Protein AF-A0A7K3DXP2-F1 (afdb_monomer_lite)

Radius of gyration: 18.38 Å; chains: 1; bounding box: 28×52×48 Å

Structure (mmCIF, N/CA/C/O backbone):
data_AF-A0A7K3DXP2-F1
#
_entry.id   AF-A0A7K3DXP2-F1
#
loop_
_atom_site.group_PDB
_atom_site.id
_atom_site.type_symbol
_atom_site.label_atom_id
_atom_site.label_alt_id
_atom_site.label_comp_id
_atom_site.label_asym_id
_atom_site.label_entity_id
_atom_site.label_seq_id
_atom_site.pdbx_PDB_ins_code
_atom_site.Cartn_x
_atom_site.Cartn_y
_atom_site.Cartn_z
_atom_site.occupancy
_atom_site.B_iso_or_equiv
_atom_site.auth_seq_id
_atom_site.auth_comp_id
_atom_site.auth_asym_id
_atom_site.auth_atom_id
_atom_site.pdbx_PDB_model_num
ATOM 1 N N . MET A 1 1 ? -1.718 40.980 -32.767 1.00 45.91 1 MET A N 1
ATOM 2 C CA . MET A 1 1 ? -0.661 40.168 -33.404 1.00 45.91 1 MET A CA 1
ATOM 3 C C . MET A 1 1 ? -0.066 39.278 -32.328 1.00 45.91 1 MET A C 1
ATOM 5 O O . MET A 1 1 ? 0.680 39.753 -31.488 1.00 45.91 1 MET A O 1
ATOM 9 N N . THR A 1 2 ? -0.539 38.038 -32.264 1.00 58.53 2 THR A N 1
ATOM 10 C CA . THR A 1 2 ? -0.133 37.004 -31.306 1.00 58.53 2 THR A CA 1
ATOM 11 C C . THR A 1 2 ? 1.243 36.467 -31.692 1.00 58.53 2 THR A C 1
ATOM 13 O O . THR A 1 2 ? 1.379 35.911 -32.781 1.00 58.53 2 THR A O 1
ATOM 16 N N . SER A 1 3 ? 2.257 36.633 -30.840 1.00 58.88 3 SER A N 1
ATOM 17 C CA . SER A 1 3 ? 3.530 35.926 -31.028 1.00 58.88 3 SER A CA 1
ATOM 18 C C . SER A 1 3 ? 3.300 34.419 -30.868 1.00 58.88 3 SER A C 1
ATOM 20 O O . SER A 1 3 ? 2.729 34.015 -29.851 1.00 58.88 3 SER A O 1
ATOM 22 N N . PRO A 1 4 ? 3.706 33.592 -31.846 1.00 69.81 4 PRO A N 1
ATOM 23 C CA . PRO A 1 4 ? 3.599 32.150 -31.753 1.00 69.81 4 PRO A CA 1
ATOM 24 C C . PRO A 1 4 ? 4.803 31.566 -30.997 1.00 69.81 4 PRO A C 1
ATOM 26 O O . PRO A 1 4 ? 5.922 32.062 -31.093 1.00 69.81 4 PRO A O 1
ATOM 29 N N . ASP A 1 5 ? 4.527 30.485 -30.273 1.00 66.25 5 ASP A N 1
ATOM 30 C CA . ASP A 1 5 ? 5.398 29.312 -30.170 1.00 66.25 5 ASP A CA 1
ATOM 31 C C . ASP A 1 5 ? 6.802 29.527 -29.570 1.00 66.25 5 ASP A C 1
ATOM 33 O O . ASP A 1 5 ? 7.827 29.516 -30.249 1.00 66.25 5 ASP A O 1
ATOM 37 N N . SER A 1 6 ? 6.867 29.662 -28.242 1.00 66.75 6 SER A N 1
ATOM 38 C CA . SER A 1 6 ? 8.097 29.292 -27.532 1.00 66.75 6 SER A CA 1
ATOM 39 C C . SER A 1 6 ? 8.170 27.761 -27.476 1.00 66.75 6 SER A C 1
ATOM 41 O O . SER A 1 6 ? 7.222 27.151 -26.970 1.00 66.75 6 SER A O 1
ATOM 43 N N . PRO A 1 7 ? 9.249 27.120 -27.968 1.00 70.50 7 PRO A N 1
ATOM 44 C CA . PRO A 1 7 ? 9.338 25.669 -27.988 1.00 70.50 7 PRO A CA 1
ATOM 45 C C 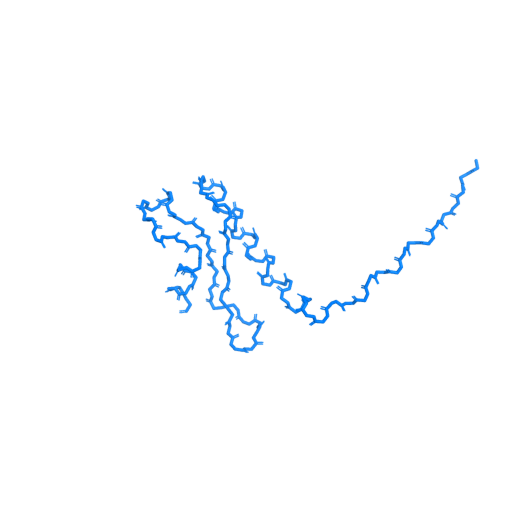. PRO A 1 7 ? 9.240 25.134 -26.561 1.00 70.50 7 PRO A C 1
ATOM 47 O O . PRO A 1 7 ? 9.988 25.546 -25.669 1.00 70.50 7 PRO A O 1
ATOM 50 N N . ARG A 1 8 ? 8.294 24.212 -26.343 1.00 69.56 8 ARG A N 1
ATOM 51 C CA . ARG A 1 8 ? 8.189 23.467 -25.087 1.00 69.56 8 ARG A CA 1
ATOM 52 C C . ARG A 1 8 ? 9.563 22.841 -24.811 1.00 69.56 8 ARG A C 1
ATOM 54 O O . ARG A 1 8 ? 10.102 22.206 -25.721 1.00 69.56 8 ARG A O 1
ATOM 61 N N . PRO A 1 9 ? 10.133 23.003 -23.603 1.00 69.75 9 PRO A N 1
ATOM 62 C CA . PRO A 1 9 ? 11.401 22.366 -23.283 1.00 69.75 9 PRO A CA 1
ATOM 63 C C . PRO A 1 9 ? 11.288 20.861 -23.557 1.00 69.75 9 PRO A C 1
ATOM 65 O O . PRO A 1 9 ? 10.210 20.290 -23.329 1.00 69.75 9 PRO A O 1
ATOM 68 N N . PRO A 1 10 ? 12.351 20.216 -24.074 1.00 65.75 10 PRO A N 1
ATOM 69 C CA . PRO A 1 10 ? 12.327 18.782 -24.305 1.00 65.75 10 PRO A CA 1
ATOM 70 C C . PRO A 1 10 ? 11.915 18.102 -23.004 1.00 65.75 10 PRO A C 1
ATOM 72 O O . PRO A 1 10 ? 12.382 18.475 -21.923 1.00 65.75 10 PRO A O 1
ATOM 75 N N . SER A 1 11 ? 10.990 17.145 -23.104 1.00 69.06 11 SER A N 1
ATOM 76 C CA . SER A 1 11 ? 10.628 16.342 -21.941 1.00 69.06 11 SER A CA 1
ATOM 77 C C . SER A 1 11 ? 11.923 15.762 -21.369 1.00 69.06 11 SER A C 1
ATOM 79 O O . SER A 1 11 ? 12.750 15.298 -22.164 1.00 69.06 11 SER A O 1
ATOM 81 N N . PRO A 1 12 ? 12.154 15.839 -20.045 1.00 73.56 12 PRO A N 1
ATOM 82 C CA . PRO A 1 12 ? 13.336 15.227 -19.465 1.00 73.56 12 PRO A CA 1
ATOM 83 C C . PRO A 1 12 ? 13.393 13.774 -19.932 1.00 73.56 12 PRO A C 1
ATOM 85 O O . PRO A 1 12 ? 12.359 13.104 -20.010 1.00 73.56 12 PRO A O 1
ATOM 88 N N . ALA A 1 13 ? 14.591 13.324 -20.309 1.00 80.25 13 ALA A N 1
ATOM 89 C CA . ALA A 1 13 ? 14.809 11.935 -20.680 1.00 80.25 13 ALA A CA 1
ATOM 90 C C . ALA A 1 13 ? 14.207 11.020 -19.602 1.00 80.25 13 ALA A C 1
ATOM 92 O O . ALA A 1 13 ? 14.207 11.380 -18.420 1.00 80.25 13 ALA A O 1
ATOM 93 N N . ALA A 1 14 ? 13.675 9.871 -20.026 1.00 86.25 14 ALA A N 1
ATOM 94 C CA . ALA A 1 14 ? 13.116 8.876 -19.119 1.00 86.25 14 ALA A CA 1
ATOM 95 C C . ALA A 1 14 ? 14.073 8.636 -17.941 1.00 86.25 14 ALA A C 1
ATOM 97 O O . ALA A 1 14 ? 15.277 8.485 -18.148 1.00 86.25 14 ALA A O 1
ATOM 98 N N . ASP A 1 15 ? 13.542 8.634 -16.719 1.00 92.19 15 ASP A N 1
ATOM 99 C CA . ASP A 1 15 ? 14.321 8.362 -15.515 1.00 92.19 15 ASP A CA 1
ATOM 100 C C . ASP A 1 15 ? 14.455 6.838 -15.384 1.00 92.19 15 ASP A C 1
ATOM 102 O O . ASP A 1 15 ? 13.482 6.175 -15.012 1.00 92.19 15 ASP A O 1
ATOM 106 N N . PRO A 1 16 ? 15.630 6.251 -15.674 1.00 91.56 16 PRO A N 1
ATOM 107 C CA . PRO A 1 16 ? 15.782 4.799 -15.694 1.00 91.56 16 PRO A CA 1
ATOM 108 C C . PRO A 1 16 ? 15.612 4.168 -14.307 1.00 91.56 16 PRO A C 1
ATOM 110 O O . PRO A 1 16 ? 15.383 2.966 -14.212 1.00 91.56 16 PRO A O 1
ATOM 113 N N . VAL A 1 17 ? 15.715 4.958 -13.232 1.00 92.00 17 VAL A N 1
ATOM 114 C CA . VAL A 1 17 ? 15.553 4.483 -11.857 1.00 92.00 17 VAL A CA 1
ATOM 115 C C . VAL A 1 17 ? 14.087 4.515 -11.449 1.00 92.00 17 VAL A C 1
ATOM 117 O O . VAL A 1 17 ? 13.618 3.574 -10.818 1.00 92.00 17 VAL A O 1
ATOM 120 N N . ARG A 1 18 ? 13.355 5.585 -11.780 1.00 92.00 18 ARG A N 1
ATOM 121 C CA . ARG A 1 18 ? 11.975 5.793 -11.300 1.00 92.00 18 ARG A CA 1
ATOM 122 C C . ARG A 1 18 ? 10.903 5.311 -12.265 1.00 92.00 18 ARG A C 1
ATOM 124 O O . ARG A 1 18 ? 9.841 4.876 -11.818 1.00 92.00 18 ARG A O 1
ATOM 131 N N . ASP A 1 19 ? 11.145 5.409 -13.567 1.00 94.81 19 ASP A N 1
ATOM 132 C CA . ASP A 1 19 ? 10.128 5.148 -14.584 1.00 94.81 19 ASP A CA 1
ATOM 133 C C . ASP A 1 19 ? 9.585 3.717 -14.575 1.00 94.81 19 ASP A C 1
ATOM 135 O O . ASP A 1 19 ? 8.361 3.585 -14.687 1.00 94.81 19 ASP A O 1
ATOM 139 N N . PRO A 1 20 ? 10.406 2.668 -14.351 1.00 95.19 20 PRO A N 1
ATOM 140 C CA . PRO A 1 20 ? 9.900 1.300 -14.229 1.00 95.19 20 PRO A CA 1
ATOM 141 C C . PRO A 1 20 ? 8.847 1.136 -13.123 1.00 95.19 20 PRO A C 1
ATOM 143 O O . PRO A 1 20 ? 7.905 0.363 -13.272 1.00 95.19 20 PRO A O 1
ATOM 146 N N . TRP A 1 21 ? 8.946 1.913 -12.039 1.00 96.50 21 TRP A N 1
ATOM 147 C CA . TRP A 1 21 ? 8.070 1.796 -10.868 1.00 96.50 21 TRP A CA 1
ATOM 148 C C . TRP A 1 21 ? 6.828 2.688 -10.931 1.00 96.50 21 TRP A C 1
ATOM 150 O O . TRP A 1 21 ? 5.915 2.527 -10.120 1.00 96.50 21 TRP A O 1
ATOM 160 N N . LYS A 1 22 ? 6.744 3.623 -11.890 1.00 96.69 22 LYS A N 1
ATOM 161 C CA . LYS A 1 22 ? 5.605 4.553 -12.024 1.00 96.69 22 LYS A CA 1
ATOM 162 C C . LYS A 1 22 ? 4.236 3.856 -12.037 1.00 96.69 22 LYS A C 1
ATOM 164 O O . LYS A 1 22 ? 3.327 4.389 -11.398 1.00 96.69 22 LYS A O 1
ATOM 169 N N . PRO A 1 23 ? 4.026 2.719 -12.733 1.00 97.62 23 PRO A N 1
ATOM 170 C CA . PRO A 1 23 ? 2.744 2.016 -12.694 1.00 97.62 23 PRO A CA 1
ATOM 171 C C . PRO A 1 23 ? 2.376 1.534 -11.284 1.00 97.62 23 PRO A C 1
ATOM 173 O O . PRO A 1 23 ? 1.269 1.808 -10.826 1.00 97.62 23 PRO A O 1
ATOM 176 N N . ALA A 1 24 ? 3.317 0.907 -10.572 1.00 98.25 24 ALA A N 1
ATOM 177 C CA . ALA A 1 24 ? 3.103 0.421 -9.210 1.00 98.25 24 ALA A CA 1
ATOM 178 C C . ALA A 1 24 ? 2.868 1.573 -8.220 1.00 98.25 24 ALA A C 1
ATOM 180 O O . ALA A 1 24 ? 1.938 1.522 -7.420 1.00 98.25 24 ALA A O 1
ATOM 181 N N . VAL A 1 25 ? 3.637 2.663 -8.326 1.00 98.12 25 VAL A N 1
ATOM 182 C CA . VAL A 1 25 ? 3.442 3.865 -7.496 1.00 98.12 25 VAL A CA 1
ATOM 183 C C . VAL A 1 25 ? 2.080 4.510 -7.761 1.00 98.12 25 VAL A C 1
ATOM 185 O O . VAL A 1 25 ? 1.414 4.936 -6.823 1.00 98.12 25 VAL A O 1
ATOM 188 N N . ARG A 1 26 ? 1.608 4.553 -9.015 1.00 98.44 26 ARG A N 1
ATOM 189 C CA . ARG A 1 26 ? 0.253 5.043 -9.319 1.00 98.44 26 ARG A CA 1
ATOM 190 C C . ARG A 1 26 ? -0.833 4.179 -8.683 1.00 98.44 26 ARG A C 1
ATOM 192 O O . ARG A 1 26 ? -1.807 4.733 -8.183 1.00 98.44 26 ARG A O 1
ATOM 199 N N . LEU A 1 27 ? -0.658 2.857 -8.670 1.00 98.75 27 LEU A N 1
ATOM 200 C CA . LEU A 1 27 ? -1.573 1.955 -7.973 1.00 98.75 27 LEU A CA 1
ATOM 201 C C . LEU A 1 27 ? -1.549 2.198 -6.454 1.00 98.75 27 LEU A C 1
ATOM 203 O O . LEU A 1 27 ? -2.609 2.348 -5.857 1.00 98.75 27 LEU A O 1
ATOM 207 N N . ALA A 1 28 ? -0.369 2.349 -5.847 1.00 98.75 28 ALA A N 1
ATOM 208 C CA . ALA A 1 28 ? -0.234 2.690 -4.428 1.00 98.75 28 ALA A CA 1
ATOM 209 C C . ALA A 1 28 ? -0.898 4.038 -4.074 1.00 98.75 28 ALA A C 1
ATOM 211 O O . ALA A 1 28 ? -1.528 4.170 -3.029 1.00 98.75 28 ALA A O 1
ATOM 212 N N . LEU A 1 29 ? -0.824 5.040 -4.956 1.00 98.75 29 LEU A N 1
ATOM 213 C CA . LEU A 1 29 ? -1.529 6.313 -4.765 1.00 98.75 29 LEU A CA 1
ATOM 214 C C . LEU A 1 29 ? -3.055 6.158 -4.870 1.00 98.75 29 LEU A C 1
ATOM 216 O O . LEU A 1 29 ? -3.788 6.818 -4.135 1.00 98.75 29 LEU A O 1
ATOM 220 N N . ALA A 1 30 ? -3.544 5.279 -5.749 1.00 98.75 30 ALA A N 1
ATOM 221 C CA . ALA A 1 30 ? -4.969 4.965 -5.835 1.00 98.75 30 ALA A CA 1
ATOM 222 C C . ALA A 1 30 ? -5.470 4.255 -4.564 1.00 98.75 30 ALA A C 1
ATOM 224 O O . ALA A 1 30 ? -6.540 4.592 -4.063 1.00 98.75 30 ALA A O 1
ATOM 225 N N . GLU A 1 31 ? -4.681 3.329 -4.011 1.00 98.75 31 GLU A N 1
ATOM 226 C CA . GLU A 1 31 ? -4.917 2.720 -2.695 1.00 98.75 31 GLU A CA 1
ATOM 227 C C . GLU A 1 31 ? -4.971 3.777 -1.585 1.00 98.75 31 GLU A C 1
ATOM 229 O O . GLU A 1 31 ? -5.945 3.838 -0.839 1.00 98.75 31 GLU A O 1
ATOM 234 N N . ALA A 1 32 ? -3.980 4.671 -1.517 1.00 98.75 32 ALA A N 1
ATOM 235 C CA . ALA A 1 32 ? -3.935 5.747 -0.527 1.00 98.75 32 ALA A CA 1
ATOM 236 C C . ALA A 1 32 ? -5.195 6.633 -0.555 1.00 98.75 32 ALA A C 1
ATOM 238 O O . ALA A 1 32 ? -5.683 7.060 0.492 1.00 98.75 32 ALA A O 1
ATOM 239 N N . GLY A 1 33 ? -5.767 6.862 -1.744 1.00 98.62 33 GLY A N 1
ATOM 240 C CA . GLY A 1 33 ? -7.045 7.559 -1.896 1.00 98.62 33 GLY A CA 1
ATOM 241 C C . GLY A 1 33 ? -8.222 6.843 -1.220 1.00 98.62 33 GLY A C 1
ATOM 242 O O . GLY A 1 33 ? -9.133 7.506 -0.727 1.00 98.62 33 GLY A O 1
ATOM 243 N N . ARG A 1 34 ? -8.197 5.506 -1.134 1.00 98.38 34 ARG A N 1
ATOM 244 C CA . ARG A 1 34 ? -9.226 4.715 -0.439 1.00 98.38 34 ARG A CA 1
ATOM 245 C C . ARG A 1 34 ? -9.105 4.820 1.079 1.00 98.38 34 ARG A C 1
ATOM 247 O O . ARG A 1 34 ? -10.127 5.001 1.733 1.00 98.38 34 ARG A O 1
ATOM 254 N N . ALA A 1 35 ? -7.883 4.822 1.620 1.00 98.38 35 ALA A N 1
ATOM 255 C CA . ALA A 1 35 ? -7.657 5.117 3.040 1.00 98.38 35 ALA A CA 1
ATOM 256 C C . ALA A 1 35 ? -8.188 6.507 3.418 1.00 98.38 35 ALA A C 1
ATOM 258 O O . ALA A 1 35 ? -8.915 6.636 4.400 1.00 98.38 35 ALA A O 1
ATOM 259 N N . ALA A 1 36 ? -7.915 7.524 2.589 1.00 98.00 36 ALA A N 1
ATOM 260 C CA . ALA A 1 36 ? -8.438 8.873 2.809 1.00 98.00 36 ALA A CA 1
ATOM 261 C C . ALA A 1 36 ? -9.975 8.897 2.868 1.00 98.00 36 ALA A C 1
ATOM 263 O O . ALA A 1 36 ? -10.557 9.534 3.742 1.00 98.00 36 ALA A O 1
ATOM 264 N N . ALA A 1 37 ? -10.636 8.182 1.950 1.00 96.56 37 ALA A N 1
ATOM 265 C CA . ALA A 1 37 ? -12.095 8.085 1.911 1.00 96.56 37 ALA A CA 1
ATOM 266 C C . ALA A 1 37 ? -12.680 7.360 3.139 1.00 96.56 37 ALA A C 1
ATOM 268 O O . ALA A 1 37 ? -13.811 7.645 3.526 1.00 96.56 37 ALA A O 1
ATOM 269 N N . ALA A 1 38 ? -11.911 6.460 3.758 1.00 94.38 38 ALA A N 1
ATOM 270 C CA . ALA A 1 38 ? -12.265 5.765 4.993 1.00 94.38 38 ALA A CA 1
ATOM 271 C C . ALA A 1 38 ? -11.902 6.547 6.274 1.00 94.38 38 ALA A C 1
ATOM 273 O O . ALA A 1 38 ? -12.163 6.065 7.372 1.00 94.38 38 ALA A O 1
ATOM 274 N N . GLY A 1 39 ? -11.319 7.746 6.150 1.00 97.19 39 GLY A N 1
ATOM 275 C CA . GLY A 1 39 ? -10.909 8.572 7.289 1.00 97.19 39 GLY A CA 1
ATOM 276 C C . GLY A 1 39 ? -9.583 8.162 7.936 1.00 97.19 39 GLY A C 1
ATOM 277 O O . GLY A 1 39 ? -9.259 8.673 9.005 1.00 97.19 39 GLY A O 1
ATOM 278 N N . ASP A 1 40 ? -8.808 7.278 7.304 1.00 98.25 40 ASP A N 1
ATOM 279 C CA . ASP A 1 40 ? -7.472 6.897 7.767 1.00 98.25 40 ASP A CA 1
ATOM 280 C C . ASP A 1 40 ? -6.379 7.749 7.096 1.00 98.25 40 ASP A C 1
ATOM 282 O O . ASP A 1 40 ? -6.609 8.490 6.134 1.00 98.25 40 ASP A O 1
ATOM 286 N N . VAL A 1 41 ? -5.148 7.628 7.593 1.00 98.44 41 VAL A N 1
ATOM 287 C CA . VAL A 1 41 ? -3.971 8.271 7.003 1.00 98.44 41 VAL A CA 1
ATOM 288 C C . VAL A 1 41 ? -3.771 7.735 5.576 1.00 98.44 41 VAL A C 1
ATOM 290 O O . VAL A 1 41 ? -3.704 6.514 5.404 1.00 98.44 41 VAL A O 1
ATOM 293 N N . PRO A 1 42 ? -3.635 8.604 4.554 1.00 98.62 42 PRO A N 1
ATOM 294 C CA . PRO A 1 42 ? -3.616 8.206 3.148 1.00 98.62 42 PRO A CA 1
ATOM 295 C C . PRO A 1 42 ? -2.286 7.555 2.759 1.00 98.62 42 PRO A C 1
ATOM 297 O O . PRO A 1 42 ? -1.394 8.192 2.199 1.00 98.62 42 PRO A O 1
ATOM 300 N N . VAL A 1 43 ? -2.165 6.263 3.044 1.00 98.75 43 VAL A N 1
ATOM 301 C CA . VAL A 1 43 ? -1.029 5.424 2.653 1.00 98.75 43 VAL A CA 1
ATOM 302 C C . VAL A 1 43 ? -1.553 4.228 1.876 1.00 98.75 43 VAL A C 1
ATOM 304 O O . VAL A 1 43 ? -2.558 3.624 2.250 1.00 98.75 43 VAL A O 1
ATOM 307 N N . GLY A 1 44 ? -0.859 3.898 0.791 1.00 98.69 44 GLY A N 1
ATOM 308 C CA . GLY A 1 44 ? -1.090 2.703 -0.001 1.00 98.69 44 GLY A CA 1
ATOM 309 C C . GLY A 1 44 ? 0.227 2.000 -0.304 1.00 98.69 44 GLY A C 1
ATOM 310 O O . GLY A 1 44 ? 1.274 2.641 -0.397 1.00 98.69 44 GLY A O 1
ATOM 311 N N . ALA A 1 45 ? 0.168 0.683 -0.454 1.00 98.81 45 ALA A N 1
ATOM 312 C CA . ALA A 1 45 ? 1.315 -0.178 -0.696 1.00 98.81 45 ALA A CA 1
ATOM 313 C C . ALA A 1 45 ? 0.979 -1.227 -1.758 1.00 98.81 45 ALA A C 1
ATOM 315 O O . ALA A 1 45 ? -0.168 -1.655 -1.892 1.00 98.81 45 ALA A O 1
ATOM 316 N N . VAL A 1 46 ? 1.996 -1.639 -2.511 1.00 98.81 46 VAL A N 1
ATOM 317 C CA . VAL A 1 46 ? 1.903 -2.653 -3.565 1.00 98.81 46 VAL A CA 1
ATOM 318 C C . VAL A 1 46 ? 3.070 -3.618 -3.402 1.00 98.81 46 VAL A C 1
ATOM 320 O O . VAL A 1 46 ? 4.212 -3.182 -3.264 1.00 98.81 46 VAL A O 1
ATOM 323 N N . VAL A 1 47 ? 2.787 -4.917 -3.438 1.00 98.69 47 VAL A N 1
ATOM 324 C CA . VAL A 1 47 ? 3.789 -5.987 -3.480 1.00 98.69 47 VAL A CA 1
ATOM 325 C C . VAL A 1 47 ? 3.841 -6.531 -4.902 1.00 98.69 47 VAL A C 1
ATOM 327 O O . VAL A 1 47 ? 2.815 -6.911 -5.469 1.00 98.69 47 VAL A O 1
ATOM 330 N N . LEU A 1 48 ? 5.039 -6.552 -5.481 1.00 98.56 48 LEU A N 1
ATOM 331 C CA . LEU A 1 48 ? 5.298 -7.069 -6.822 1.00 98.56 48 LEU A CA 1
ATOM 332 C C . LEU A 1 48 ? 6.008 -8.423 -6.741 1.00 98.56 48 LEU A C 1
ATOM 334 O O . LEU A 1 48 ? 6.769 -8.677 -5.806 1.00 98.56 48 LEU A O 1
ATOM 338 N N . ALA A 1 49 ? 5.800 -9.267 -7.747 1.00 98.19 49 ALA A N 1
ATOM 339 C CA . ALA A 1 49 ? 6.595 -10.468 -7.951 1.00 98.19 49 ALA A CA 1
ATOM 340 C C . ALA A 1 49 ? 8.051 -10.105 -8.324 1.00 98.19 49 ALA A C 1
A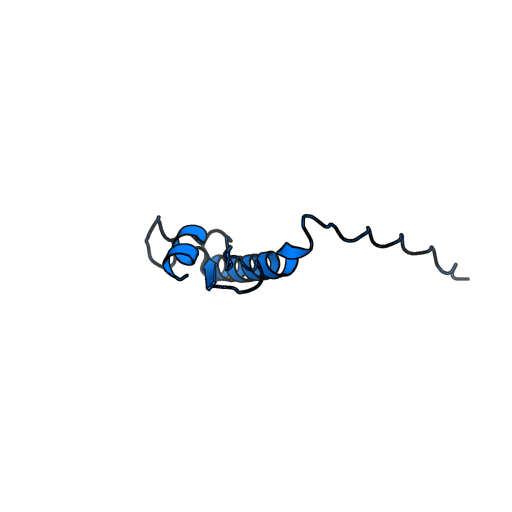TOM 342 O O . ALA A 1 49 ? 8.328 -8.963 -8.706 1.00 98.19 49 ALA A O 1
ATOM 343 N N . PRO A 1 50 ? 8.995 -11.068 -8.286 1.00 97.81 50 PRO A N 1
ATOM 344 C CA . PRO A 1 50 ? 10.394 -10.822 -8.655 1.00 97.81 50 PRO A CA 1
ATOM 345 C C . PRO A 1 50 ? 10.608 -10.294 -10.082 1.00 97.81 50 PRO A C 1
ATOM 347 O O . PRO A 1 50 ? 11.654 -9.718 -10.363 1.00 97.81 50 PRO A O 1
ATOM 350 N N . ASP A 1 51 ? 9.631 -10.470 -10.978 1.00 96.38 51 ASP A N 1
ATOM 351 C CA . ASP A 1 51 ? 9.653 -9.903 -12.332 1.00 96.38 51 ASP A CA 1
ATOM 352 C C . ASP A 1 51 ? 9.476 -8.368 -12.366 1.00 96.38 51 ASP A C 1
ATOM 354 O O . ASP A 1 51 ? 9.651 -7.752 -13.416 1.00 96.38 51 ASP A O 1
ATOM 358 N N . GLY A 1 52 ? 9.127 -7.746 -11.233 1.00 94.50 52 GLY A N 1
ATOM 359 C CA . GLY A 1 52 ? 8.952 -6.301 -11.084 1.00 94.50 52 GLY A CA 1
ATOM 360 C C . GLY A 1 52 ? 7.712 -5.722 -11.772 1.00 94.50 52 GLY A C 1
ATOM 361 O O . GLY A 1 52 ? 7.567 -4.503 -11.821 1.00 94.50 52 GLY A O 1
ATOM 362 N N . THR A 1 53 ? 6.819 -6.557 -12.309 1.00 95.62 53 THR A N 1
ATOM 363 C CA . THR A 1 53 ? 5.660 -6.132 -13.117 1.00 95.62 53 THR A CA 1
ATOM 364 C C . THR A 1 53 ? 4.347 -6.760 -12.657 1.00 95.62 53 THR A C 1
ATOM 366 O O . THR A 1 53 ? 3.311 -6.095 -12.688 1.00 95.62 53 THR A O 1
ATOM 369 N N . THR A 1 54 ? 4.376 -8.006 -12.185 1.00 98.00 54 THR A N 1
ATOM 370 C CA . THR A 1 54 ? 3.199 -8.711 -11.680 1.00 98.00 54 THR A CA 1
ATOM 371 C C . THR A 1 54 ? 2.871 -8.221 -10.273 1.00 98.00 54 THR A C 1
ATOM 373 O O . THR A 1 54 ? 3.690 -8.328 -9.364 1.00 98.00 54 THR A O 1
ATOM 376 N N . VAL A 1 55 ? 1.663 -7.690 -10.074 1.00 98.50 55 VAL A N 1
ATOM 377 C CA . VAL A 1 55 ? 1.165 -7.288 -8.750 1.00 98.50 55 VAL A CA 1
ATOM 378 C C . VAL A 1 55 ? 0.650 -8.521 -8.013 1.00 98.50 55 VAL A C 1
ATOM 380 O O . VAL A 1 55 ? -0.301 -9.148 -8.471 1.00 98.50 55 VAL A O 1
ATOM 383 N N . LEU A 1 56 ? 1.258 -8.846 -6.871 1.00 98.69 56 LEU A N 1
ATOM 384 C CA . LEU A 1 56 ? 0.791 -9.910 -5.977 1.00 98.69 56 LEU A CA 1
ATOM 385 C C . LEU A 1 56 ? -0.328 -9.399 -5.066 1.00 98.69 56 LEU A C 1
ATOM 387 O O . LEU A 1 56 ? -1.359 -10.046 -4.916 1.00 98.69 56 LEU A O 1
ATOM 391 N N . ALA A 1 57 ? -0.159 -8.194 -4.517 1.00 98.75 57 ALA A N 1
ATOM 392 C CA . ALA A 1 57 ? -1.169 -7.545 -3.692 1.00 98.75 57 ALA A CA 1
ATOM 393 C C . ALA A 1 57 ? -1.039 -6.020 -3.703 1.00 98.75 57 ALA A C 1
ATOM 395 O O . ALA A 1 57 ? 0.039 -5.465 -3.924 1.00 98.75 57 ALA A O 1
ATOM 396 N N . ALA A 1 58 ? -2.146 -5.346 -3.397 1.00 98.75 58 ALA A N 1
ATOM 397 C CA . ALA A 1 58 ? -2.201 -3.921 -3.106 1.00 98.75 58 ALA A CA 1
ATOM 398 C C . ALA A 1 58 ? -3.129 -3.681 -1.907 1.00 98.75 58 ALA A C 1
ATOM 400 O O . ALA A 1 58 ? -4.139 -4.373 -1.743 1.00 98.75 58 ALA A O 1
ATOM 401 N N . ALA A 1 59 ? -2.777 -2.732 -1.047 1.00 98.81 59 ALA A N 1
ATOM 402 C CA . ALA A 1 59 ? -3.563 -2.398 0.135 1.00 98.81 59 ALA A CA 1
ATOM 403 C C . ALA A 1 59 ? -3.389 -0.930 0.532 1.00 98.81 59 ALA A C 1
ATOM 405 O O . ALA A 1 59 ? -2.440 -0.268 0.112 1.00 98.81 59 ALA A O 1
ATOM 406 N N . HIS A 1 60 ? -4.292 -0.451 1.382 1.00 98.81 60 HIS A N 1
ATOM 407 C CA . HIS A 1 60 ? -4.257 0.863 2.015 1.00 98.81 60 HIS A CA 1
ATOM 408 C C . HIS A 1 60 ? -4.398 0.716 3.529 1.00 98.81 60 HIS A C 1
ATOM 410 O O . HIS A 1 60 ? -4.702 -0.374 4.006 1.00 98.81 60 HIS A O 1
ATOM 416 N N . ASN A 1 61 ? -4.144 1.785 4.284 1.00 98.75 61 ASN A N 1
ATOM 417 C CA . ASN A 1 61 ? -4.376 1.768 5.728 1.00 98.75 61 ASN A CA 1
ATOM 418 C C . ASN A 1 61 ? -5.852 1.482 6.041 1.00 98.75 61 ASN A C 1
ATOM 420 O O . ASN A 1 61 ? -6.742 2.121 5.483 1.00 98.75 61 ASN A O 1
ATOM 424 N N . GLU A 1 62 ? -6.086 0.546 6.957 1.00 98.50 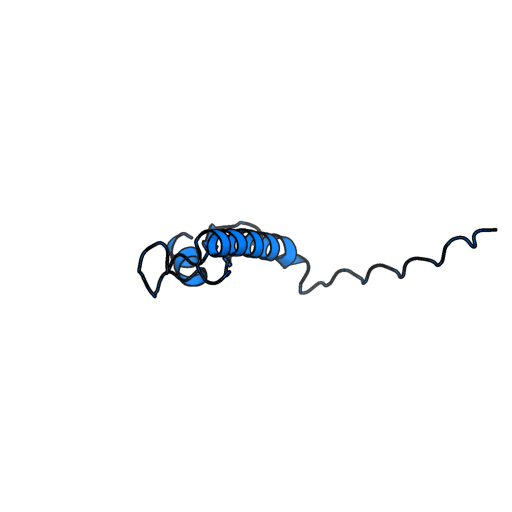62 GLU A N 1
ATOM 425 C CA . GLU A 1 62 ? -7.414 0.148 7.437 1.00 98.50 62 GLU A CA 1
ATOM 426 C C . GLU A 1 62 ? -7.469 0.167 8.980 1.00 98.50 62 GLU A C 1
ATOM 428 O O . GLU A 1 62 ? -8.290 -0.524 9.582 1.00 98.50 62 GLU A O 1
ATOM 433 N N . ARG A 1 63 ? -6.599 0.941 9.646 1.00 98.31 63 ARG A N 1
ATOM 434 C CA . ARG A 1 63 ? -6.513 1.030 11.115 1.00 98.31 63 ARG A CA 1
ATOM 435 C C .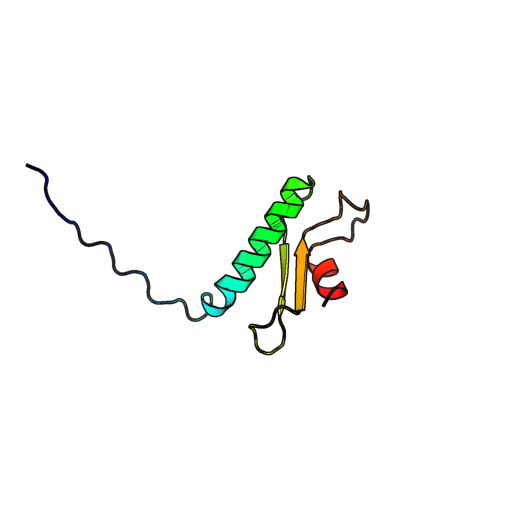 ARG A 1 63 ?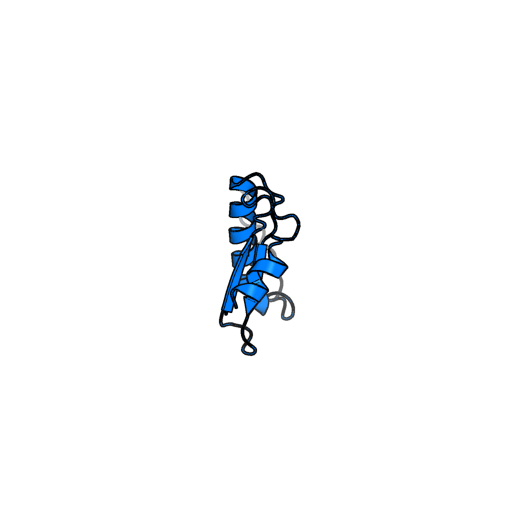 -7.810 1.558 11.707 1.00 98.31 63 ARG A C 1
ATOM 437 O O . ARG A 1 63 ? -8.356 0.950 12.620 1.00 98.31 63 ARG A O 1
ATOM 444 N N . GLU A 1 64 ? -8.320 2.656 11.154 1.00 97.38 64 GLU A N 1
ATOM 445 C CA . GLU A 1 64 ? -9.571 3.267 11.622 1.00 97.38 64 GLU A CA 1
ATOM 446 C C . GLU A 1 64 ? -10.787 2.410 11.235 1.00 97.38 64 GLU A C 1
ATOM 448 O O . GLU A 1 64 ? -11.736 2.280 12.004 1.00 97.38 64 GLU A O 1
ATOM 453 N N . LEU A 1 65 ? -10.736 1.760 10.067 1.00 96.88 65 LEU A N 1
ATOM 454 C CA . LEU A 1 65 ? -11.811 0.896 9.572 1.00 96.88 65 LEU A CA 1
ATOM 455 C C . LEU A 1 65 ? -11.978 -0.382 10.409 1.00 96.88 65 LEU A C 1
ATOM 457 O O . LEU A 1 65 ? -13.097 -0.847 10.616 1.00 96.88 65 LEU A O 1
ATOM 461 N N . THR A 1 66 ? -10.870 -0.971 10.858 1.00 97.00 66 THR A N 1
ATOM 462 C CA . THR A 1 66 ? -10.859 -2.270 11.554 1.00 97.00 66 THR A CA 1
ATOM 463 C C . THR A 1 66 ? -10.675 -2.151 13.065 1.00 97.00 66 THR A C 1
ATOM 465 O O . THR A 1 66 ? -10.905 -3.123 13.782 1.00 97.00 66 THR A O 1
ATOM 468 N N . GLY A 1 67 ? -10.253 -0.985 13.561 1.00 97.19 67 GLY A N 1
ATOM 469 C CA . GLY A 1 67 ? -9.828 -0.798 14.949 1.00 97.19 67 GLY A CA 1
ATOM 470 C C . GLY A 1 67 ? -8.496 -1.482 15.285 1.00 97.19 67 GLY A C 1
ATOM 471 O O . GLY A 1 67 ? -8.144 -1.575 16.461 1.00 97.19 67 GLY A O 1
ATOM 472 N N . ASP A 1 68 ? -7.758 -1.976 14.286 1.00 98.06 68 ASP A N 1
ATOM 473 C CA . ASP A 1 68 ? -6.456 -2.619 14.460 1.00 98.06 68 ASP A CA 1
ATOM 474 C C . ASP A 1 68 ? -5.325 -1.603 14.208 1.00 98.06 68 ASP A C 1
ATOM 476 O O . ASP A 1 68 ? -5.095 -1.206 13.062 1.00 98.06 68 ASP A O 1
ATOM 480 N N . PRO A 1 69 ? -4.544 -1.205 15.232 1.00 97.69 69 PRO A N 1
ATOM 481 C CA . PRO A 1 69 ? -3.440 -0.266 15.043 1.00 97.69 69 PRO A CA 1
ATOM 482 C C . PRO A 1 69 ? -2.335 -0.812 14.126 1.00 97.69 69 PRO A C 1
ATOM 484 O O . PRO A 1 69 ? -1.496 -0.038 13.677 1.00 97.69 69 PRO A O 1
ATOM 487 N N . THR A 1 70 ? -2.314 -2.118 13.838 1.00 97.88 70 THR A N 1
ATOM 488 C CA . THR A 1 70 ? -1.338 -2.767 12.953 1.00 97.88 70 THR A CA 1
ATOM 489 C C . THR A 1 70 ? -1.795 -2.881 11.499 1.00 97.88 70 THR A C 1
ATOM 491 O O . THR A 1 70 ? -0.996 -3.295 10.656 1.00 97.88 70 THR A O 1
ATOM 494 N N . ALA A 1 71 ? -3.032 -2.486 11.173 1.00 98.31 71 ALA A N 1
ATOM 495 C CA . ALA A 1 71 ? -3.604 -2.534 9.823 1.00 98.31 71 ALA A CA 1
ATOM 496 C C . ALA A 1 71 ? -3.052 -1.424 8.899 1.00 98.31 71 ALA A C 1
ATOM 498 O O . ALA A 1 71 ? -3.787 -0.666 8.265 1.00 98.31 71 ALA A O 1
ATOM 499 N N . HIS A 1 72 ? -1.725 -1.329 8.837 1.00 98.69 72 HIS A N 1
ATOM 500 C CA . HIS A 1 72 ? -0.976 -0.490 7.914 1.00 98.69 72 HIS A CA 1
ATOM 501 C C . HIS A 1 72 ? -0.983 -1.086 6.502 1.00 98.69 72 HIS A C 1
ATOM 503 O O . HIS A 1 72 ? -0.965 -2.310 6.339 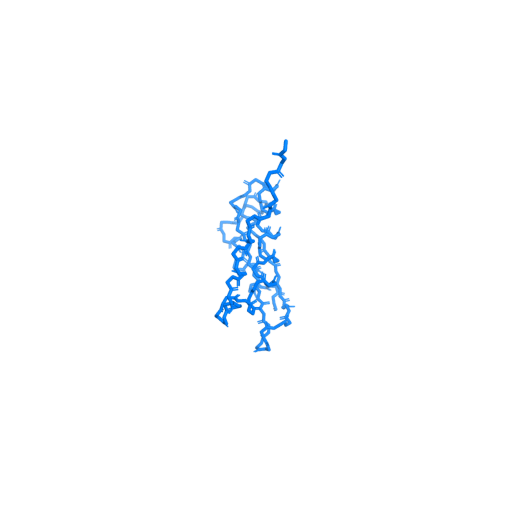1.00 98.69 72 HIS A O 1
ATOM 509 N N . ALA A 1 73 ? -0.947 -0.226 5.484 1.00 98.75 73 ALA A N 1
ATOM 510 C CA . ALA A 1 73 ? -0.947 -0.620 4.078 1.00 98.75 73 ALA A CA 1
ATOM 511 C C . ALA A 1 73 ? 0.137 -1.665 3.761 1.00 98.75 73 ALA A C 1
ATOM 513 O O . ALA A 1 73 ? -0.137 -2.653 3.085 1.00 98.75 73 ALA A O 1
ATOM 514 N N . GLU A 1 74 ? 1.353 -1.492 4.284 1.00 98.69 74 GLU A N 1
ATOM 515 C CA . GLU A 1 74 ? 2.491 -2.389 4.066 1.00 98.69 74 GLU A CA 1
ATOM 516 C C . GLU A 1 74 ? 2.238 -3.780 4.658 1.00 98.69 74 GLU A C 1
ATOM 518 O O . GLU A 1 74 ? 2.449 -4.798 3.996 1.00 98.69 74 GLU A O 1
ATOM 523 N N . VAL A 1 75 ? 1.738 -3.824 5.896 1.00 98.62 75 VAL A N 1
ATOM 524 C CA . VAL A 1 75 ? 1.429 -5.070 6.612 1.00 98.62 75 VAL A CA 1
ATOM 525 C C . VAL A 1 75 ? 0.316 -5.827 5.897 1.00 98.62 75 VAL A C 1
ATOM 527 O O . VAL A 1 75 ? 0.413 -7.037 5.693 1.00 98.62 75 VAL A O 1
ATOM 530 N N . LEU A 1 76 ? -0.735 -5.117 5.490 1.00 98.75 76 LEU A N 1
ATOM 531 C CA . LEU A 1 76 ? -1.863 -5.701 4.777 1.00 98.75 76 LEU A CA 1
ATOM 532 C C . LEU A 1 76 ? -1.458 -6.206 3.391 1.00 98.75 76 LEU A C 1
ATOM 534 O O . LEU A 1 76 ? -1.858 -7.306 3.021 1.00 98.75 76 LEU A O 1
ATOM 538 N N . ALA A 1 77 ? -0.644 -5.455 2.646 1.00 98.69 77 ALA A N 1
ATOM 539 C CA . ALA A 1 77 ? -0.173 -5.878 1.331 1.00 98.69 77 ALA A CA 1
ATOM 540 C C . ALA A 1 77 ? 0.675 -7.157 1.424 1.00 98.69 77 ALA A C 1
ATOM 542 O O . ALA A 1 77 ? 0.457 -8.076 0.645 1.00 98.69 77 ALA A O 1
ATOM 543 N N . ILE A 1 78 ? 1.566 -7.269 2.418 1.00 98.50 78 ILE A N 1
ATOM 544 C CA . ILE A 1 78 ? 2.360 -8.490 2.646 1.00 98.50 78 ILE A CA 1
ATOM 545 C C . ILE A 1 78 ? 1.471 -9.678 3.028 1.00 98.50 78 ILE A C 1
ATOM 547 O O . ILE A 1 78 ? 1.672 -10.776 2.525 1.00 98.50 78 ILE A O 1
ATOM 551 N N . ARG A 1 79 ? 0.476 -9.481 3.904 1.00 98.12 79 ARG A N 1
ATOM 552 C CA . ARG A 1 79 ? -0.445 -10.556 4.321 1.00 98.12 79 ARG A CA 1
ATOM 553 C C . ARG A 1 79 ? -1.345 -11.062 3.184 1.00 98.12 79 ARG A C 1
ATOM 555 O O . ARG A 1 79 ? -1.848 -12.176 3.282 1.00 98.12 79 ARG A O 1
ATOM 562 N N . ARG A 1 80 ? -1.603 -10.230 2.168 1.00 98.06 80 ARG A N 1
ATOM 563 C CA . ARG A 1 80 ? -2.494 -10.521 1.028 1.00 98.06 80 ARG A CA 1
ATOM 564 C C . ARG A 1 80 ? -1.759 -11.085 -0.199 1.00 98.06 80 ARG A C 1
ATOM 566 O O . ARG A 1 80 ? -2.447 -11.508 -1.125 1.00 98.06 80 ARG A O 1
ATOM 573 N N . ALA A 1 81 ? -0.426 -11.019 -0.224 1.00 93.62 81 ALA A N 1
ATOM 574 C CA . ALA A 1 81 ? 0.425 -11.399 -1.356 1.00 93.62 81 ALA A CA 1
ATOM 575 C C . ALA A 1 81 ? 0.677 -12.909 -1.461 1.00 93.62 81 ALA A C 1
ATOM 577 O O . ALA A 1 81 ? 0.627 -13.603 -0.419 1.00 93.62 81 ALA A O 1
#

Secondary structure (DSSP, 8-state):
-PPP-PPPPPPPPP-TTTGGGHHHHHHHHHHHHHHHHTTS---EEEEE-TTSSSEEEEEE--HHHHS-TT--HHHHHHHH-

Sequence (81 aa):
MTSPDSPRPPSPAADPVRDPWKPAVRLALAEAGRAAAAGDVPVGAVVLAPDGTTVLAAAHNERELTGDPTAHAEVLAIRRA

pLDDT: mean 92.41, std 11.96, range [45.91, 98.81]

Foldseek 3Di:
DDDDDDDDPPDPPDDPVCNLCVVVVVLQQVQLVVCVVVVHRRTKHWDADPVSPHTQFIHAACCSVVVPPPSHNVSVRVVRD